Protein AF-A0A7V9BRU7-F1 (afdb_monomer_lite)

Structure (mmCIF, N/CA/C/O backbone):
data_AF-A0A7V9BRU7-F1
#
_entry.id   AF-A0A7V9BRU7-F1
#
loop_
_atom_site.group_PDB
_atom_site.id
_atom_site.type_symbol
_atom_site.label_atom_id
_atom_site.label_alt_id
_atom_site.label_comp_id
_atom_site.label_asym_id
_atom_site.label_entity_id
_atom_site.label_seq_id
_atom_site.pdbx_PDB_ins_code
_atom_site.Cartn_x
_atom_site.Cartn_y
_atom_site.Cartn_z
_atom_site.occupancy
_atom_site.B_iso_or_equiv
_atom_site.auth_seq_id
_atom_site.auth_comp_id
_atom_site.auth_asym_id
_atom_site.auth_atom_id
_atom_site.pdbx_PDB_model_num
ATOM 1 N N . MET A 1 1 ? -11.437 -1.137 21.704 1.00 73.25 1 MET A N 1
ATOM 2 C CA . MET A 1 1 ? -12.192 0.029 21.200 1.00 73.25 1 MET A CA 1
ATOM 3 C C . MET A 1 1 ? -11.299 1.253 21.342 1.00 73.25 1 MET A C 1
ATOM 5 O O . MET A 1 1 ? -10.707 1.417 22.404 1.00 73.25 1 MET A O 1
ATOM 9 N N . LEU A 1 2 ? -11.128 2.030 20.272 1.00 82.44 2 LEU A N 1
ATOM 10 C CA . LEU A 1 2 ? -10.298 3.233 20.218 1.00 82.44 2 LEU A CA 1
ATOM 11 C C . LEU A 1 2 ? -11.196 4.479 20.225 1.00 82.44 2 LEU A C 1
ATOM 13 O O . LEU A 1 2 ? -12.104 4.591 19.403 1.00 82.44 2 LEU A O 1
ATOM 17 N N . TYR A 1 3 ? -10.906 5.420 21.128 1.00 81.69 3 TYR A N 1
ATOM 18 C CA . TYR A 1 3 ? -11.609 6.700 21.249 1.00 81.69 3 TYR A CA 1
ATOM 19 C C . TYR A 1 3 ? -10.622 7.860 21.059 1.00 81.69 3 TYR A C 1
ATOM 21 O O . TYR A 1 3 ? -9.856 8.193 21.971 1.00 81.69 3 TYR A O 1
ATOM 29 N N . THR A 1 4 ? -10.595 8.456 19.862 1.00 78.38 4 THR A N 1
ATOM 30 C CA . THR A 1 4 ? -9.554 9.420 19.448 1.00 78.38 4 THR A CA 1
ATOM 31 C C . THR A 1 4 ? -10.127 10.771 19.019 1.00 78.38 4 THR A C 1
ATOM 33 O O . THR A 1 4 ? -11.238 10.862 18.510 1.00 78.38 4 THR A O 1
ATOM 36 N N . GLY A 1 5 ? -9.379 11.849 19.273 1.00 73.69 5 GLY A N 1
ATOM 37 C CA . GLY A 1 5 ? -9.754 13.217 18.885 1.00 73.69 5 GLY A CA 1
ATOM 38 C C . GLY A 1 5 ? -9.246 13.640 17.509 1.00 73.69 5 GLY A C 1
ATOM 39 O O . GLY A 1 5 ? -9.642 14.693 17.021 1.00 73.69 5 GLY A O 1
ATOM 40 N N . ALA A 1 6 ? -8.390 12.830 16.889 1.00 62.38 6 ALA A N 1
ATOM 41 C CA . ALA A 1 6 ? -7.894 13.055 15.543 1.00 62.38 6 ALA A CA 1
ATOM 42 C C . ALA A 1 6 ? -8.317 11.877 14.665 1.00 62.38 6 ALA A C 1
ATOM 44 O O . ALA A 1 6 ? -8.050 10.723 14.998 1.00 62.38 6 ALA A O 1
ATOM 45 N N . ALA A 1 7 ? -8.975 12.178 13.547 1.00 63.44 7 ALA A N 1
ATOM 46 C CA . ALA A 1 7 ? -9.204 11.217 12.478 1.00 63.44 7 ALA A CA 1
ATOM 47 C C . ALA A 1 7 ? -7.899 11.068 11.683 1.00 63.44 7 ALA A C 1
ATOM 49 O O . ALA A 1 7 ? -7.750 11.634 10.602 1.00 63.44 7 ALA A O 1
ATOM 50 N N . ASP A 1 8 ? -6.924 10.386 12.279 1.00 68.81 8 ASP A N 1
ATOM 51 C CA . ASP A 1 8 ? -5.679 10.034 11.609 1.00 68.81 8 ASP A CA 1
ATOM 52 C C . ASP A 1 8 ? -5.820 8.659 10.950 1.00 68.81 8 ASP A C 1
ATOM 54 O O . ASP A 1 8 ? -6.205 7.675 11.586 1.00 68.81 8 ASP A O 1
ATOM 58 N N . GLU A 1 9 ? -5.536 8.609 9.650 1.00 65.38 9 GLU A N 1
ATOM 59 C CA . GLU A 1 9 ? -5.657 7.397 8.838 1.00 65.38 9 GLU A CA 1
ATOM 60 C C . GLU A 1 9 ? -4.713 6.289 9.331 1.00 65.38 9 GLU A C 1
ATOM 62 O O . GLU A 1 9 ? -5.123 5.132 9.402 1.00 65.38 9 GLU A O 1
ATOM 67 N N . GLY A 1 10 ? -3.491 6.643 9.749 1.00 65.19 10 GLY A N 1
ATOM 68 C CA . GLY A 1 10 ? -2.515 5.693 10.285 1.00 65.19 10 GLY A CA 1
ATOM 69 C C . GLY A 1 10 ? -2.970 5.079 11.609 1.00 65.19 10 GLY A C 1
ATOM 70 O O . GLY A 1 10 ? -2.948 3.862 11.763 1.00 65.19 10 GLY A O 1
ATOM 71 N N . GLN A 1 11 ? -3.485 5.897 12.530 1.00 71.31 11 GLN A N 1
ATOM 72 C CA . GLN A 1 11 ? -4.012 5.410 13.813 1.00 71.31 11 GLN A CA 1
ATOM 73 C C . GLN A 1 11 ? -5.213 4.470 13.660 1.00 71.31 11 GLN A C 1
ATOM 75 O O . GLN A 1 11 ? -5.358 3.527 14.440 1.00 71.31 11 GLN A O 1
ATOM 80 N N . LEU A 1 12 ? -6.085 4.730 12.680 1.00 72.12 12 LEU A N 1
ATOM 81 C CA . LEU A 1 12 ? -7.227 3.866 12.378 1.00 72.12 12 LEU A CA 1
ATOM 82 C C . LEU A 1 12 ? -6.758 2.486 11.897 1.00 72.12 12 LEU A C 1
ATOM 84 O O . LEU A 1 12 ? -7.262 1.468 12.365 1.00 72.12 12 LEU A O 1
ATOM 88 N N . ILE A 1 13 ? -5.769 2.464 11.003 1.00 68.69 13 ILE A N 1
ATOM 89 C CA . ILE A 1 13 ? -5.176 1.241 10.456 1.00 68.69 13 ILE A CA 1
ATOM 90 C C . ILE A 1 13 ? -4.469 0.433 11.547 1.00 68.69 13 ILE A C 1
ATOM 92 O O . ILE A 1 13 ? -4.782 -0.742 11.720 1.00 68.69 13 ILE A O 1
ATOM 96 N N . ASP A 1 14 ? -3.569 1.053 12.314 1.00 72.81 14 ASP A N 1
ATOM 97 C CA . ASP A 1 14 ? -2.787 0.358 13.346 1.00 72.81 14 ASP A CA 1
ATOM 98 C C . ASP A 1 14 ? -3.696 -0.313 14.381 1.00 72.81 14 ASP A C 1
ATOM 100 O O . ASP A 1 14 ? -3.441 -1.419 14.859 1.00 72.81 14 ASP A O 1
ATOM 104 N N . ALA A 1 15 ? -4.798 0.348 14.721 1.00 72.75 15 ALA A N 1
ATOM 105 C CA . ALA A 1 15 ? -5.776 -0.198 15.639 1.00 72.75 15 ALA A CA 1
ATOM 106 C C . ALA A 1 15 ? -6.625 -1.316 15.008 1.00 72.75 15 ALA A C 1
ATOM 108 O O . ALA A 1 15 ? -6.981 -2.251 15.724 1.00 72.75 15 ALA A O 1
ATOM 109 N N . LEU A 1 16 ? -6.931 -1.265 13.704 1.00 70.44 16 LEU A N 1
ATOM 110 C CA . LEU A 1 16 ? -7.610 -2.365 13.004 1.00 70.44 16 LEU A CA 1
ATOM 111 C C . LEU A 1 16 ? -6.714 -3.607 12.980 1.00 70.44 16 LEU A C 1
ATOM 113 O O . LEU A 1 16 ? -7.167 -4.692 13.341 1.00 70.44 16 LEU A O 1
ATOM 117 N N . ASP A 1 17 ? -5.433 -3.435 12.652 1.00 66.69 17 ASP A N 1
ATOM 118 C CA . ASP A 1 17 ? -4.439 -4.514 12.658 1.00 66.69 17 ASP A CA 1
ATOM 119 C C . ASP A 1 17 ? -4.211 -5.085 14.067 1.00 66.69 17 ASP A C 1
ATOM 121 O O . ASP A 1 17 ? -3.993 -6.287 14.231 1.00 66.69 17 ASP A O 1
ATOM 125 N N . ALA A 1 18 ? -4.336 -4.254 15.105 1.00 73.38 18 ALA A N 1
ATOM 126 C CA . ALA A 1 18 ? -4.312 -4.688 16.501 1.00 73.38 18 ALA A CA 1
ATOM 127 C C . ALA A 1 18 ? -5.604 -5.404 16.958 1.00 73.38 18 ALA A C 1
ATOM 129 O O . ALA A 1 18 ? -5.700 -5.808 18.120 1.00 73.38 18 ALA A O 1
ATOM 130 N N . GLY A 1 19 ? -6.600 -5.565 16.078 1.00 71.62 19 GLY A N 1
ATOM 131 C CA . GLY A 1 19 ? -7.859 -6.250 16.373 1.00 71.62 19 GLY A CA 1
ATOM 132 C C . GLY A 1 19 ? -8.869 -5.391 17.134 1.00 71.62 19 GLY A C 1
ATOM 133 O O . GLY A 1 19 ? -9.703 -5.915 17.878 1.00 71.62 19 GLY A O 1
ATOM 134 N N . ALA A 1 20 ? -8.807 -4.064 17.004 1.00 82.31 20 ALA A N 1
ATOM 135 C CA . ALA A 1 20 ? -9.807 -3.199 17.609 1.00 82.31 20 ALA A CA 1
ATOM 136 C C . ALA A 1 20 ? -11.171 -3.406 16.934 1.00 82.31 20 ALA A C 1
ATOM 138 O O . ALA A 1 20 ? -11.398 -2.984 15.809 1.00 82.31 20 ALA A O 1
ATOM 139 N N . ALA A 1 21 ? -12.122 -3.963 17.680 1.00 78.06 21 ALA A N 1
ATOM 140 C CA . ALA A 1 21 ? -13.504 -4.131 17.228 1.00 78.06 21 ALA A CA 1
ATOM 141 C C . ALA A 1 21 ? -14.330 -2.822 17.224 1.00 78.06 21 ALA A C 1
ATOM 143 O O . ALA A 1 21 ? -15.526 -2.847 16.972 1.00 78.06 21 ALA A O 1
ATOM 144 N N . GLY A 1 22 ? -13.753 -1.661 17.555 1.00 82.81 22 GLY A N 1
ATOM 145 C CA . GLY A 1 22 ? -14.540 -0.437 17.728 1.00 82.81 22 GLY A CA 1
ATOM 146 C C . GLY A 1 22 ? -13.747 0.852 17.585 1.00 82.81 22 GLY A C 1
ATOM 147 O O . GLY A 1 22 ? -12.689 0.971 18.206 1.00 82.81 22 GLY A O 1
ATOM 148 N N . PHE A 1 23 ? -14.303 1.816 16.853 1.00 85.81 23 PHE A N 1
ATOM 149 C CA . PHE A 1 23 ? -13.712 3.119 16.550 1.00 85.81 23 PHE A CA 1
ATOM 150 C C . PHE A 1 23 ? -14.727 4.246 16.696 1.00 85.81 23 PHE A C 1
ATOM 152 O O . PHE A 1 23 ? -15.690 4.310 15.935 1.00 85.81 23 PHE A O 1
ATOM 159 N N . ALA A 1 24 ? -14.478 5.152 17.639 1.00 86.19 24 ALA A N 1
ATOM 160 C CA . ALA A 1 24 ? -15.314 6.321 17.887 1.00 86.19 24 ALA A CA 1
ATOM 161 C C . ALA A 1 24 ? -14.462 7.599 17.928 1.00 86.19 24 ALA A C 1
ATOM 163 O O . ALA A 1 24 ? -13.351 7.603 18.475 1.00 86.19 24 ALA A O 1
ATOM 164 N N . LEU A 1 25 ? -14.973 8.696 17.364 1.00 85.00 25 LEU A N 1
ATOM 165 C CA . LEU A 1 25 ? -14.319 9.999 17.449 1.00 85.00 25 LEU A CA 1
ATOM 166 C C . LEU A 1 25 ? -14.772 10.767 18.694 1.00 85.00 25 LEU A C 1
ATOM 168 O O . LEU A 1 25 ? -15.947 10.775 19.043 1.00 85.00 25 LEU A O 1
ATOM 172 N N . LYS A 1 26 ? -13.849 11.499 19.331 1.00 83.88 26 LYS A N 1
ATOM 173 C CA . LYS A 1 26 ? -14.157 12.416 20.449 1.00 83.88 26 LYS A CA 1
ATOM 174 C C . LYS A 1 26 ? -15.009 13.616 20.041 1.00 83.88 26 LYS A C 1
ATOM 176 O O . LYS A 1 26 ? -15.496 14.333 20.905 1.00 83.88 26 LYS A O 1
ATOM 181 N N . SER A 1 27 ? -15.134 13.859 18.740 1.00 78.69 27 SER A N 1
ATOM 182 C CA . SER A 1 27 ? -16.065 14.830 18.169 1.00 78.69 27 SER A CA 1
ATOM 183 C C . SER A 1 27 ? -17.480 14.268 17.997 1.00 78.69 27 SER A C 1
ATOM 185 O O . SER A 1 27 ? -18.349 14.981 17.503 1.00 78.69 27 SER A O 1
ATOM 187 N N . GLY A 1 28 ? -17.701 12.991 18.320 1.00 75.31 28 GLY A N 1
ATOM 188 C CA . GLY A 1 28 ? -19.014 12.358 18.343 1.00 75.31 28 GLY A CA 1
ATOM 189 C C . GLY A 1 28 ? -19.882 12.832 19.499 1.00 75.31 28 GLY A C 1
ATOM 190 O O . GLY A 1 28 ? -19.374 13.301 20.522 1.00 75.31 28 GLY A O 1
ATOM 191 N N . ASP A 1 29 ? -21.191 12.692 19.329 1.00 83.69 29 ASP A N 1
ATOM 192 C CA . ASP A 1 29 ? -22.138 12.936 20.410 1.00 83.69 29 ASP A CA 1
ATOM 193 C C . ASP A 1 29 ? -21.999 11.834 21.482 1.00 83.69 29 ASP A C 1
ATOM 195 O O . ASP A 1 29 ? -21.648 10.693 21.163 1.00 83.69 29 ASP A O 1
ATOM 199 N N . PRO A 1 30 ? -22.270 12.119 22.771 1.00 83.56 30 PRO A N 1
ATOM 200 C CA . PRO A 1 30 ? -22.139 11.127 23.846 1.00 83.56 30 PRO A CA 1
ATOM 201 C C . PRO A 1 30 ? -22.951 9.844 23.609 1.00 83.56 30 PRO A C 1
ATOM 203 O O . PRO A 1 30 ? -22.539 8.762 24.027 1.00 83.56 30 PRO A O 1
ATOM 206 N N . GLU A 1 31 ? -24.079 9.968 22.910 1.00 85.38 31 GLU A N 1
ATOM 207 C CA . GLU A 1 31 ? -24.965 8.866 22.524 1.00 85.38 31 GLU A CA 1
ATOM 208 C C . GLU A 1 31 ? -24.290 7.916 21.517 1.00 85.38 31 GLU A C 1
ATOM 210 O O . GLU A 1 31 ? -24.389 6.697 21.662 1.00 85.38 31 GLU A O 1
ATOM 215 N N . GLU A 1 32 ? -23.510 8.452 20.568 1.00 83.50 32 GLU A N 1
ATOM 216 C CA . GLU A 1 32 ? -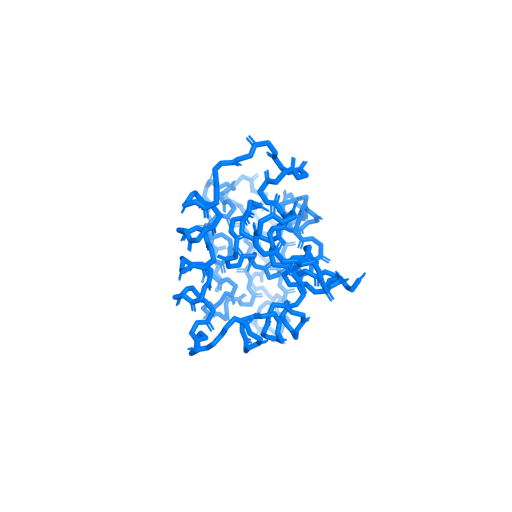22.739 7.663 19.592 1.00 83.50 32 GLU A CA 1
ATOM 217 C C . GLU A 1 32 ? -21.651 6.829 20.296 1.00 83.50 32 GLU A C 1
ATOM 219 O O . GLU A 1 32 ? -21.368 5.691 19.916 1.00 83.50 32 GLU A O 1
ATOM 224 N N . LEU A 1 33 ? -21.047 7.366 21.364 1.00 84.50 33 LEU A N 1
ATOM 225 C CA . LEU A 1 33 ? -20.069 6.631 22.169 1.00 84.50 33 LEU A CA 1
ATOM 226 C C . LEU A 1 33 ? -20.725 5.505 22.980 1.00 84.50 33 LEU A C 1
ATOM 228 O O . LEU A 1 33 ? -20.151 4.418 23.095 1.00 84.50 33 LEU A O 1
ATOM 232 N N . GLU A 1 34 ? -21.910 5.741 23.545 1.00 89.62 34 GLU A N 1
ATOM 233 C CA . GLU A 1 34 ? -22.643 4.706 24.278 1.00 89.62 34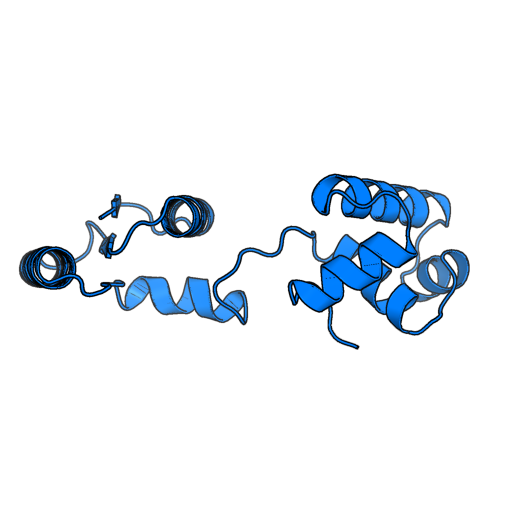 GLU A CA 1
ATOM 234 C C . GLU A 1 34 ? -23.037 3.546 23.351 1.00 89.62 34 GLU A C 1
ATOM 236 O O . GLU A 1 34 ? -22.838 2.374 23.696 1.00 89.62 34 GLU A O 1
ATOM 241 N N . GLU A 1 35 ? -23.524 3.860 22.148 1.00 87.19 35 GLU A N 1
ATOM 242 C CA . GLU A 1 35 ? -23.834 2.872 21.113 1.00 87.19 35 GLU A CA 1
ATOM 243 C C . GLU A 1 35 ? -22.590 2.069 20.707 1.00 87.19 35 GLU A C 1
ATOM 245 O O . GLU A 1 35 ? -22.639 0.834 20.636 1.00 87.19 35 GLU A O 1
ATOM 250 N N . ALA A 1 36 ? -21.452 2.745 20.525 1.00 86.12 36 ALA A N 1
ATOM 251 C CA . ALA A 1 36 ? -20.179 2.106 20.211 1.00 86.12 36 ALA A CA 1
ATOM 252 C C . ALA A 1 36 ? -19.756 1.096 21.284 1.00 86.12 36 ALA A C 1
ATOM 254 O O . ALA A 1 36 ? -19.403 -0.045 20.973 1.00 86.12 36 ALA A O 1
ATOM 255 N N . ILE A 1 37 ? -19.818 1.493 22.559 1.00 88.81 37 ILE A N 1
ATOM 256 C CA . ILE A 1 37 ? -19.462 0.628 23.690 1.00 88.81 37 ILE A CA 1
ATOM 257 C C . ILE A 1 37 ? -20.382 -0.592 23.732 1.00 88.81 37 ILE A C 1
ATOM 259 O O . ILE A 1 37 ? -19.899 -1.719 23.856 1.00 88.81 37 ILE A O 1
ATOM 263 N N . ARG A 1 38 ? -21.696 -0.384 23.605 1.00 91.94 38 ARG A N 1
ATOM 264 C CA . ARG A 1 38 ? -22.692 -1.460 23.673 1.00 91.94 38 ARG A CA 1
ATOM 265 C C . ARG A 1 38 ? -22.534 -2.458 22.526 1.00 91.94 38 ARG A C 1
ATOM 267 O O . ARG A 1 38 ? -22.617 -3.662 22.751 1.00 91.94 38 ARG A O 1
ATOM 274 N N . THR A 1 39 ? -22.267 -1.968 21.318 1.00 88.56 39 THR A N 1
ATOM 275 C CA . THR A 1 39 ? -22.041 -2.799 20.127 1.00 88.56 39 THR A CA 1
ATOM 276 C C . THR A 1 39 ? -20.827 -3.703 20.315 1.00 88.56 39 THR A C 1
ATOM 278 O O . THR A 1 39 ? -20.939 -4.919 20.168 1.00 88.56 39 THR A O 1
ATOM 281 N N . VAL A 1 40 ? -19.697 -3.129 20.737 1.00 89.12 40 VAL A N 1
ATOM 282 C CA . VAL A 1 40 ? -18.457 -3.882 20.975 1.00 89.12 40 VAL A CA 1
ATOM 283 C C . VAL A 1 40 ? -18.602 -4.867 22.133 1.00 89.12 40 VAL A C 1
ATOM 285 O O . VAL A 1 40 ? -18.132 -5.998 22.042 1.00 89.12 40 VAL A O 1
ATOM 288 N N . ALA A 1 41 ? -19.283 -4.476 23.213 1.00 86.56 41 ALA A N 1
ATOM 289 C CA . ALA A 1 41 ? -19.533 -5.354 24.356 1.00 86.56 41 ALA A CA 1
ATOM 290 C C . ALA A 1 41 ? -20.382 -6.585 23.989 1.00 86.56 41 ALA A C 1
ATOM 292 O O . ALA A 1 41 ? -20.199 -7.650 24.574 1.00 86.56 41 ALA A O 1
ATOM 293 N N . ASN A 1 42 ? -21.263 -6.459 22.993 1.00 89.25 42 ASN A N 1
ATOM 294 C CA . ASN A 1 42 ? -22.057 -7.563 22.450 1.00 89.25 42 ASN A CA 1
ATOM 295 C C . ASN A 1 42 ? -21.314 -8.384 21.376 1.00 89.25 42 ASN A C 1
ATOM 297 O O . ASN A 1 42 ? -21.918 -9.245 20.739 1.00 89.25 42 ASN A O 1
ATOM 301 N N . GLY A 1 43 ? -20.018 -8.127 21.164 1.00 82.25 43 GLY A N 1
ATOM 302 C CA . GLY A 1 43 ? -19.192 -8.811 20.165 1.00 82.25 43 GLY A CA 1
ATOM 303 C C . GLY A 1 43 ? -19.367 -8.295 18.735 1.00 82.25 43 GLY A C 1
ATOM 304 O O . GLY A 1 43 ? -18.876 -8.926 17.804 1.00 82.25 43 GLY A O 1
ATOM 305 N N . GLY A 1 44 ? -20.074 -7.178 18.551 1.00 82.00 44 GLY A N 1
ATOM 306 C CA . GLY A 1 44 ? -20.194 -6.500 17.265 1.00 82.00 44 GLY A CA 1
ATOM 307 C C . GLY A 1 44 ? -19.009 -5.580 16.978 1.00 82.00 44 GLY A C 1
ATOM 308 O O . GLY A 1 44 ? -18.229 -5.238 17.867 1.00 82.00 44 GLY A O 1
ATOM 309 N N . GLU A 1 45 ? -18.912 -5.136 15.729 1.00 83.31 45 GLU A N 1
ATOM 310 C CA . GLU A 1 45 ? -17.944 -4.123 15.319 1.00 83.31 45 GLU A CA 1
ATOM 311 C C . GLU A 1 45 ? -18.613 -2.753 15.203 1.00 83.31 45 GLU A C 1
ATOM 313 O O . GLU A 1 45 ? -19.728 -2.640 14.690 1.00 83.31 45 GLU A O 1
ATOM 318 N N . TYR A 1 46 ? -17.932 -1.701 15.658 1.00 85.81 46 TYR A N 1
ATOM 319 C CA . TYR A 1 46 ? -18.413 -0.326 15.530 1.00 85.81 46 TYR A CA 1
ATOM 320 C C . TYR A 1 46 ? -17.393 0.555 14.812 1.00 85.81 46 TYR A C 1
ATOM 322 O O . TYR A 1 46 ? -16.223 0.608 15.187 1.00 85.81 46 TYR A O 1
ATOM 330 N N . LEU A 1 47 ? -17.846 1.305 13.812 1.00 83.75 47 LEU A N 1
ATOM 331 C CA . LEU A 1 47 ? -17.035 2.293 13.114 1.00 83.75 47 LEU A CA 1
ATOM 332 C C . LEU A 1 47 ? -17.833 3.580 12.957 1.00 83.75 47 LEU A C 1
ATOM 334 O O . LEU A 1 47 ? -18.859 3.593 12.271 1.00 83.75 47 LEU A O 1
ATOM 338 N N . ASP A 1 48 ? -17.299 4.658 13.524 1.00 85.31 48 ASP A N 1
ATOM 339 C CA . ASP A 1 48 ? -17.818 6.005 13.334 1.00 85.31 48 ASP A CA 1
ATOM 340 C C . ASP A 1 48 ? -18.016 6.302 11.831 1.00 85.31 48 ASP A C 1
ATOM 342 O O . ASP A 1 48 ? -17.069 6.174 11.038 1.00 85.31 48 ASP A O 1
ATOM 346 N N . PRO A 1 49 ? -19.226 6.703 11.396 1.00 81.12 49 PRO A N 1
ATOM 347 C CA . PRO A 1 49 ? -19.515 6.999 9.995 1.00 81.12 49 PRO A CA 1
ATOM 348 C C . PRO A 1 49 ? -18.546 8.002 9.358 1.00 81.12 49 PRO A C 1
ATOM 350 O O . PRO A 1 49 ? -18.271 7.914 8.160 1.00 81.12 49 PRO A O 1
ATOM 353 N N . ARG A 1 50 ? -17.990 8.925 10.150 1.00 81.81 50 ARG A N 1
ATOM 354 C CA . ARG A 1 50 ? -17.062 9.976 9.705 1.00 81.81 50 ARG A CA 1
ATOM 355 C C . ARG A 1 50 ? -15.681 9.418 9.351 1.00 81.81 50 ARG A C 1
ATOM 357 O O . ARG A 1 50 ? -14.934 10.070 8.628 1.00 81.81 50 ARG A O 1
ATOM 364 N N . LEU A 1 51 ? -15.359 8.202 9.797 1.00 77.50 51 LEU A N 1
ATOM 365 C CA . LEU A 1 51 ? -14.135 7.478 9.439 1.00 77.50 51 LEU A CA 1
ATOM 366 C C . LEU A 1 51 ? -14.285 6.655 8.148 1.00 77.50 51 LEU A C 1
ATOM 368 O O . LEU A 1 51 ? -1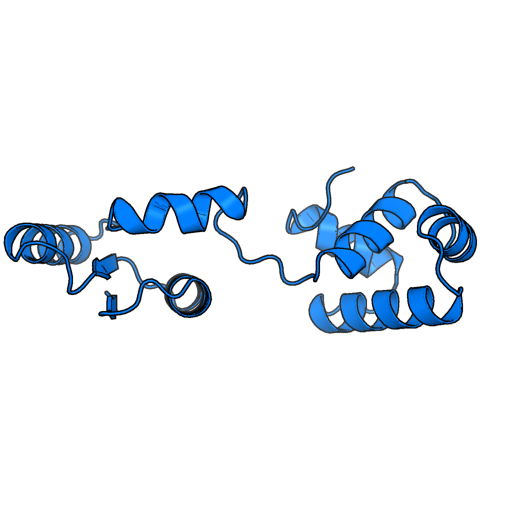3.284 6.304 7.524 1.00 77.50 51 LEU A O 1
ATOM 372 N N . ARG A 1 52 ? -15.516 6.382 7.686 1.00 74.44 52 ARG A N 1
ATOM 373 C CA . ARG A 1 52 ? -15.769 5.587 6.464 1.00 74.44 52 ARG A CA 1
ATOM 374 C C . ARG A 1 52 ? -15.085 6.131 5.200 1.00 74.44 52 ARG A C 1
ATOM 376 O O . ARG A 1 52 ? -14.562 5.314 4.440 1.00 74.44 52 ARG A O 1
ATOM 383 N N . PRO A 1 53 ? -15.030 7.456 4.945 1.00 70.38 53 PRO A N 1
ATOM 384 C CA . PRO A 1 53 ? -14.324 7.990 3.781 1.00 70.38 53 PRO A CA 1
ATOM 385 C C . PRO A 1 53 ? -12.827 7.663 3.779 1.00 70.38 53 PRO A C 1
ATOM 387 O O . PRO A 1 53 ? -12.254 7.486 2.707 1.00 70.38 53 PRO A O 1
ATOM 390 N N . LEU A 1 54 ? -12.197 7.541 4.954 1.00 66.50 54 LEU A N 1
ATOM 391 C CA . LEU A 1 54 ? -10.783 7.169 5.067 1.00 66.50 54 LEU A CA 1
ATOM 392 C C . LEU A 1 54 ? -10.555 5.713 4.640 1.00 66.50 54 LEU A C 1
ATOM 394 O O . LEU A 1 54 ? -9.577 5.416 3.964 1.00 66.50 54 LEU A O 1
ATOM 398 N N . LEU A 1 55 ? -11.503 4.818 4.931 1.00 63.81 55 LEU A N 1
ATOM 399 C CA . LEU A 1 55 ? -11.432 3.421 4.489 1.00 63.81 55 LEU A CA 1
ATOM 400 C C . LEU A 1 55 ? -11.705 3.259 2.987 1.00 63.81 55 LEU A C 1
ATOM 402 O O . LEU A 1 55 ? -11.063 2.444 2.323 1.00 63.81 55 LEU A O 1
ATOM 406 N N . ALA A 1 56 ? -12.634 4.047 2.437 1.00 55.94 56 ALA A N 1
ATOM 407 C CA . ALA A 1 56 ? -13.025 3.971 1.028 1.00 55.94 56 ALA A CA 1
ATOM 408 C C . ALA A 1 56 ? -11.881 4.331 0.064 1.00 55.94 56 ALA A C 1
ATOM 410 O O . ALA A 1 56 ? -11.788 3.765 -1.025 1.00 55.94 56 ALA A O 1
ATOM 411 N N . ARG A 1 57 ? -10.968 5.222 0.475 1.00 54.25 57 ARG A N 1
ATOM 412 C CA . ARG A 1 57 ? -9.778 5.592 -0.314 1.00 54.25 57 ARG A CA 1
ATOM 413 C C . ARG A 1 57 ? -8.780 4.441 -0.487 1.00 54.25 57 ARG A C 1
ATOM 415 O O . ARG A 1 57 ? -7.956 4.507 -1.394 1.00 54.25 57 ARG A O 1
ATOM 422 N N . ASN A 1 58 ? -8.897 3.383 0.317 1.00 52.03 58 ASN A N 1
ATOM 423 C CA . ASN A 1 58 ? -7.999 2.227 0.312 1.00 52.03 58 ASN A CA 1
ATOM 424 C C . ASN A 1 58 ? -8.608 0.956 -0.296 1.00 52.03 58 ASN A C 1
ATOM 426 O O . ASN A 1 58 ? -7.964 -0.089 -0.269 1.00 52.03 58 ASN A O 1
ATOM 430 N N . GLY A 1 59 ? -9.819 1.013 -0.863 1.00 46.75 59 GLY A N 1
ATOM 431 C CA . GLY A 1 59 ? -10.390 -0.032 -1.724 1.00 46.75 59 GLY A CA 1
ATOM 432 C C . GLY A 1 59 ? -10.627 -1.425 -1.119 1.00 46.75 59 GLY A C 1
ATOM 433 O O . GLY A 1 59 ? -11.344 -2.190 -1.742 1.00 46.75 59 GLY A O 1
ATOM 434 N N . ASN A 1 60 ? -10.080 -1.770 0.053 1.00 44.09 60 ASN A N 1
ATOM 435 C CA . ASN A 1 60 ? -10.226 -3.086 0.694 1.00 44.09 60 ASN A CA 1
ATOM 436 C C . ASN A 1 60 ? -10.000 -3.073 2.224 1.00 44.09 60 ASN A C 1
ATOM 438 O O . ASN A 1 60 ? -9.796 -4.129 2.817 1.00 44.09 60 ASN A O 1
ATOM 442 N N . GLY A 1 61 ? -9.992 -1.908 2.888 1.00 45.56 61 GLY A N 1
ATOM 443 C CA . GLY A 1 61 ? -9.839 -1.825 4.355 1.00 45.56 61 GLY A CA 1
ATOM 444 C C . GLY A 1 61 ? -8.495 -2.327 4.912 1.00 45.56 61 GLY A C 1
ATOM 445 O O . GLY A 1 61 ? -8.300 -2.321 6.121 1.00 45.56 61 GLY A O 1
ATOM 446 N N . ARG A 1 62 ? -7.560 -2.729 4.043 1.00 49.78 62 ARG A N 1
ATOM 447 C CA . ARG A 1 62 ? -6.170 -3.056 4.364 1.00 49.78 62 ARG A CA 1
ATOM 448 C C . ARG A 1 62 ? -5.280 -1.924 3.885 1.00 49.78 62 ARG A C 1
ATOM 450 O O . ARG A 1 62 ? -5.404 -1.491 2.739 1.00 49.78 62 ARG A O 1
ATOM 457 N N . ALA A 1 63 ? -4.384 -1.460 4.745 1.00 54.88 63 ALA A N 1
ATOM 458 C CA . ALA A 1 63 ? -3.352 -0.526 4.333 1.00 54.88 63 ALA A CA 1
ATOM 459 C C . ALA A 1 63 ? -2.469 -1.179 3.272 1.00 54.88 63 ALA A C 1
ATOM 461 O O . ALA A 1 63 ? -1.976 -2.292 3.471 1.00 54.88 63 ALA A O 1
ATOM 462 N N . LYS A 1 64 ? -2.271 -0.487 2.147 1.00 64.00 64 LYS A N 1
ATOM 463 C CA . LYS A 1 64 ? -1.286 -0.920 1.161 1.00 64.00 64 LYS A CA 1
ATOM 464 C C . LYS A 1 64 ? 0.099 -0.839 1.792 1.00 64.00 64 LYS A C 1
ATOM 466 O O . LYS A 1 64 ? 0.564 0.240 2.153 1.00 64.00 64 LYS A O 1
ATOM 471 N N . LEU A 1 65 ? 0.762 -1.984 1.916 1.00 79.25 65 LEU A N 1
ATOM 472 C CA . LEU A 1 65 ? 2.154 -2.081 2.351 1.00 79.25 65 LEU A CA 1
ATOM 473 C C . LEU A 1 65 ? 3.079 -1.384 1.352 1.00 79.25 65 LEU A C 1
ATOM 475 O O . LEU A 1 65 ? 4.147 -0.886 1.718 1.00 79.25 65 LEU A O 1
ATOM 479 N N . LEU A 1 66 ? 2.691 -1.370 0.076 1.00 84.81 66 LEU A N 1
ATOM 480 C CA . LEU A 1 66 ? 3.463 -0.755 -0.988 1.00 84.81 66 LEU A CA 1
ATOM 481 C C . LEU A 1 66 ? 3.118 0.724 -1.145 1.00 84.81 66 LEU A C 1
ATOM 483 O O . LEU A 1 66 ? 1.960 1.133 -1.156 1.00 84.81 66 LEU A O 1
ATOM 487 N N . SER A 1 67 ? 4.151 1.533 -1.369 1.00 82.88 67 SER A N 1
ATOM 488 C CA . SER A 1 67 ? 3.959 2.885 -1.889 1.00 82.88 67 SER A CA 1
ATOM 489 C C . SER A 1 67 ? 3.342 2.832 -3.295 1.00 82.88 67 SER A C 1
ATOM 491 O O . SER A 1 67 ? 3.538 1.842 -4.012 1.00 82.88 67 SER A O 1
ATOM 493 N N . PRO A 1 68 ? 2.685 3.914 -3.753 1.00 82.31 68 PRO A N 1
ATOM 494 C CA . PRO A 1 68 ? 2.101 3.968 -5.093 1.00 82.31 68 PRO A CA 1
ATOM 495 C C . PRO A 1 68 ? 3.094 3.573 -6.192 1.00 82.31 68 PRO A C 1
ATOM 497 O O . PRO A 1 68 ? 2.766 2.792 -7.082 1.00 82.31 68 PRO A O 1
ATOM 500 N N . ARG A 1 69 ? 4.348 4.031 -6.078 1.00 87.62 69 ARG A N 1
ATOM 501 C CA . ARG A 1 69 ? 5.390 3.756 -7.071 1.00 87.62 69 ARG A CA 1
ATOM 502 C C . ARG A 1 69 ? 5.860 2.304 -7.074 1.00 87.62 69 ARG A C 1
ATOM 504 O O . ARG A 1 69 ? 6.147 1.752 -8.130 1.00 87.62 69 ARG A O 1
ATOM 511 N N . GLU A 1 70 ? 5.949 1.682 -5.902 1.00 92.38 70 GLU A N 1
ATOM 512 C CA . GLU A 1 70 ? 6.269 0.255 -5.790 1.00 92.38 70 GLU A CA 1
ATOM 513 C C . GLU A 1 70 ? 5.148 -0.603 -6.388 1.00 92.38 70 GLU A C 1
ATOM 515 O O . GLU A 1 70 ? 5.438 -1.544 -7.126 1.00 92.38 70 GLU A O 1
ATOM 520 N N . GLY A 1 71 ? 3.888 -0.243 -6.126 1.00 91.69 71 GLY A N 1
ATOM 521 C CA . GLY A 1 71 ? 2.717 -0.895 -6.710 1.00 91.69 71 GLY A CA 1
ATOM 522 C C . GLY A 1 71 ? 2.671 -0.774 -8.235 1.00 91.69 71 GLY A C 1
ATOM 523 O O . GLY A 1 71 ? 2.516 -1.786 -8.911 1.00 91.69 71 GLY A O 1
ATOM 524 N N . GLU A 1 72 ? 2.884 0.425 -8.789 1.00 92.38 72 GLU A N 1
ATOM 525 C CA . GLU A 1 72 ? 2.983 0.637 -10.245 1.00 92.38 72 GLU A CA 1
ATOM 526 C C . GLU A 1 72 ? 4.047 -0.263 -10.878 1.00 92.38 72 GLU A C 1
ATOM 528 O O . GLU A 1 72 ? 3.781 -0.958 -11.857 1.00 92.38 72 GLU A O 1
ATOM 533 N N . ILE A 1 73 ? 5.253 -0.280 -10.302 1.00 95.50 73 ILE A N 1
ATOM 534 C CA . ILE A 1 73 ? 6.363 -1.071 -10.834 1.00 95.50 73 ILE A CA 1
ATOM 535 C C . ILE A 1 73 ? 6.041 -2.566 -10.772 1.00 95.50 73 ILE A C 1
ATOM 537 O O . ILE A 1 73 ? 6.221 -3.257 -11.772 1.00 95.50 73 ILE A O 1
ATOM 541 N N . LEU A 1 74 ? 5.555 -3.082 -9.636 1.00 96.06 74 LEU A N 1
ATOM 542 C CA . LEU A 1 74 ? 5.178 -4.495 -9.540 1.00 96.06 74 LEU A CA 1
ATOM 543 C C . LEU A 1 74 ? 3.999 -4.849 -10.459 1.00 96.06 74 LEU A C 1
ATOM 545 O O . LEU A 1 74 ? 3.967 -5.965 -10.970 1.00 96.06 74 LEU A O 1
ATOM 549 N N . GLY A 1 75 ? 3.082 -3.912 -10.718 1.00 95.75 75 GLY A N 1
ATOM 550 C CA . GLY A 1 75 ? 2.007 -4.069 -11.699 1.00 95.75 75 GLY A CA 1
ATOM 551 C C . GLY A 1 75 ? 2.537 -4.238 -13.124 1.00 95.75 75 GLY A C 1
ATOM 552 O O . GLY A 1 75 ? 2.143 -5.168 -13.821 1.00 95.75 75 GLY A O 1
ATOM 553 N N . LEU A 1 76 ? 3.510 -3.425 -13.541 1.00 95.50 76 LEU A N 1
ATOM 554 C CA . LEU A 1 76 ? 4.155 -3.586 -14.852 1.00 95.50 76 LEU A CA 1
ATOM 555 C C . LEU A 1 76 ? 4.905 -4.923 -14.955 1.00 95.50 76 LEU A C 1
ATOM 557 O O . LEU A 1 76 ? 4.812 -5.613 -15.968 1.00 95.50 76 LEU A O 1
ATOM 561 N N . LEU A 1 77 ? 5.598 -5.334 -13.888 1.00 95.31 77 LEU A N 1
ATOM 562 C CA . LEU A 1 77 ? 6.246 -6.650 -13.845 1.00 95.31 77 LEU A CA 1
ATOM 563 C C . LEU A 1 77 ? 5.226 -7.800 -13.917 1.00 95.31 77 LEU A C 1
ATOM 565 O O . LEU A 1 77 ? 5.511 -8.825 -14.534 1.00 95.31 77 LEU A O 1
ATOM 569 N N . CYS A 1 78 ? 4.042 -7.635 -13.320 1.00 96.00 78 CYS A N 1
ATOM 570 C CA . CYS A 1 78 ? 2.935 -8.591 -13.412 1.00 96.00 78 CYS A CA 1
ATOM 571 C C . CYS A 1 78 ? 2.452 -8.773 -14.858 1.00 96.00 78 CYS A C 1
ATOM 573 O O . CYS A 1 78 ? 2.138 -9.888 -15.265 1.00 96.00 78 CYS A O 1
ATOM 575 N N . GLN A 1 79 ? 2.485 -7.707 -15.659 1.00 94.94 79 GLN A N 1
ATOM 576 C CA . GLN A 1 79 ? 2.152 -7.736 -17.089 1.00 94.94 79 GLN A CA 1
ATOM 577 C C . GLN A 1 79 ? 3.261 -8.355 -17.963 1.00 94.94 79 GLN A C 1
ATOM 579 O O . GLN A 1 79 ? 3.137 -8.399 -19.185 1.00 94.94 79 GLN A O 1
ATOM 584 N N . GLY A 1 80 ? 4.354 -8.837 -17.360 1.00 93.88 80 GLY A N 1
ATOM 585 C CA . GLY A 1 80 ? 5.477 -9.457 -18.065 1.00 93.88 80 GLY A CA 1
ATOM 586 C C . GLY A 1 80 ? 6.520 -8.470 -18.591 1.00 93.88 80 GLY A C 1
ATOM 587 O O . GLY A 1 80 ? 7.430 -8.879 -19.312 1.00 93.88 80 GLY A O 1
ATOM 588 N N . LEU A 1 81 ? 6.424 -7.186 -18.232 1.00 95.06 81 LEU A N 1
ATOM 589 C CA . LEU A 1 81 ? 7.408 -6.181 -18.629 1.00 95.06 81 LEU A CA 1
ATOM 590 C C . LEU A 1 81 ? 8.710 -6.353 -17.845 1.00 95.06 81 LEU A C 1
ATOM 592 O O . LEU A 1 81 ? 8.717 -6.725 -16.669 1.00 95.06 81 LEU A O 1
ATOM 596 N N . SER A 1 82 ? 9.837 -6.046 -18.488 1.00 94.75 82 SER A N 1
ATOM 597 C CA . SER A 1 82 ? 11.123 -6.024 -17.799 1.00 94.75 82 SER A CA 1
ATOM 598 C C . SER A 1 82 ? 11.256 -4.781 -16.911 1.00 94.75 82 SER A C 1
ATOM 600 O O . SER A 1 82 ? 10.544 -3.787 -17.061 1.00 94.75 82 SER A O 1
ATOM 602 N N . GLY A 1 83 ? 12.228 -4.793 -15.994 1.00 90.88 83 GLY A N 1
ATOM 603 C CA . GLY A 1 83 ? 12.548 -3.599 -15.203 1.00 90.88 83 GLY A CA 1
ATOM 604 C C . GLY A 1 83 ? 13.021 -2.415 -16.059 1.00 90.88 83 GLY A C 1
ATOM 605 O O . GLY A 1 83 ? 12.844 -1.269 -15.656 1.00 90.88 83 GLY A O 1
ATOM 606 N N . GLU A 1 84 ? 13.592 -2.676 -17.239 1.00 95.00 84 GLU A N 1
ATOM 607 C CA . GLU A 1 84 ? 13.977 -1.627 -18.188 1.00 95.00 84 GLU A CA 1
ATOM 608 C C . GLU A 1 84 ? 12.767 -1.046 -18.916 1.00 95.00 84 GLU A C 1
ATOM 610 O O . GLU A 1 84 ? 12.689 0.168 -19.098 1.00 95.00 84 GLU A O 1
ATOM 615 N N . ASP A 1 85 ? 11.800 -1.883 -19.289 1.00 96.44 85 ASP A N 1
ATOM 616 C CA . ASP A 1 85 ? 10.559 -1.418 -19.913 1.00 96.44 85 ASP A CA 1
ATOM 617 C C . ASP A 1 85 ? 9.736 -0.599 -18.920 1.00 96.44 85 ASP A C 1
ATOM 619 O O . ASP A 1 85 ? 9.278 0.494 -19.250 1.00 96.44 85 ASP A O 1
ATOM 623 N N . ALA A 1 86 ? 9.658 -1.055 -17.666 1.00 95.25 86 ALA A N 1
ATOM 624 C CA . ALA A 1 86 ? 9.052 -0.290 -16.585 1.00 95.25 86 ALA A CA 1
ATOM 625 C C . ALA A 1 86 ? 9.757 1.060 -16.372 1.00 95.25 86 ALA A C 1
ATOM 627 O O . ALA A 1 86 ? 9.094 2.079 -16.196 1.00 95.25 86 ALA A O 1
ATOM 628 N N . ALA A 1 87 ? 11.091 1.098 -16.439 1.00 94.38 87 ALA A N 1
ATOM 629 C CA . ALA A 1 87 ? 11.848 2.344 -16.338 1.00 94.38 87 ALA A CA 1
ATOM 630 C C . ALA A 1 87 ? 11.499 3.318 -17.475 1.00 94.38 87 ALA A C 1
ATOM 632 O O . ALA A 1 87 ? 11.240 4.492 -17.211 1.00 94.38 87 ALA A O 1
ATOM 633 N N . LYS A 1 88 ? 11.407 2.830 -18.719 1.00 96.31 88 LYS A N 1
ATO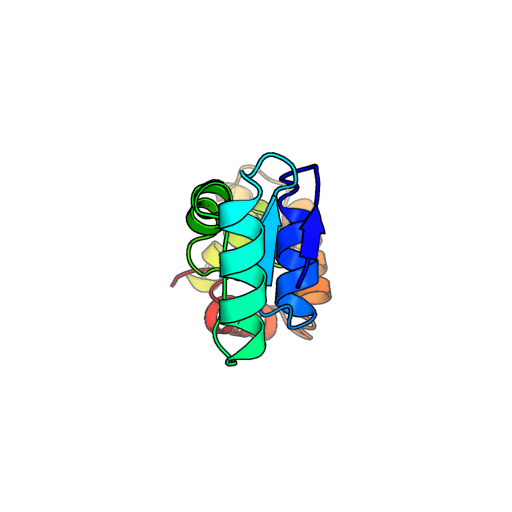M 634 C CA . LYS A 1 88 ? 11.010 3.640 -19.882 1.00 96.31 88 LYS A CA 1
ATOM 635 C C . LYS A 1 88 ? 9.584 4.171 -19.748 1.00 96.31 88 LYS A C 1
ATOM 637 O O . LYS A 1 88 ? 9.370 5.366 -19.920 1.00 96.31 88 LYS A O 1
ATOM 642 N N . MET A 1 89 ? 8.625 3.308 -19.409 1.00 94.44 89 MET A N 1
ATOM 643 C CA . MET A 1 89 ? 7.212 3.687 -19.279 1.00 94.44 89 MET A CA 1
ATOM 644 C C . MET A 1 89 ? 6.975 4.698 -18.159 1.00 94.44 89 MET A C 1
ATOM 646 O O . MET A 1 89 ? 6.127 5.577 -18.282 1.00 94.44 89 MET A O 1
ATOM 650 N N . LEU A 1 90 ? 7.731 4.577 -17.069 1.00 91.94 90 LEU A N 1
ATOM 651 C CA . LEU A 1 90 ? 7.590 5.428 -15.895 1.00 91.94 90 LEU A CA 1
ATOM 652 C C . LEU A 1 90 ? 8.531 6.642 -15.902 1.00 91.94 90 LEU A C 1
ATOM 654 O O . LEU A 1 90 ? 8.553 7.378 -14.912 1.00 91.94 90 LEU A O 1
ATOM 658 N N . PHE A 1 91 ? 9.296 6.851 -16.982 1.00 91.44 91 PHE A N 1
ATOM 659 C CA . PHE A 1 91 ? 10.302 7.911 -17.124 1.00 91.44 91 PHE A CA 1
ATOM 660 C C . PHE A 1 91 ? 11.323 7.933 -15.969 1.00 91.44 91 PHE A C 1
ATOM 662 O O . PHE A 1 91 ? 11.634 8.979 -15.400 1.00 91.44 91 PHE A O 1
ATOM 669 N N . LEU A 1 92 ? 11.836 6.757 -15.600 1.00 92.38 92 LEU A N 1
ATOM 670 C CA . LEU A 1 92 ? 12.828 6.554 -14.543 1.00 92.38 92 LEU A CA 1
ATOM 671 C C . LEU A 1 92 ? 14.134 5.967 -15.076 1.00 92.38 92 LEU A C 1
ATOM 673 O O . LEU A 1 92 ? 14.187 5.373 -16.150 1.00 92.38 92 LEU A O 1
ATOM 677 N N . SER A 1 93 ? 15.186 6.050 -14.260 1.00 93.88 93 SER A N 1
ATOM 678 C CA . SER A 1 93 ? 16.374 5.221 -14.463 1.00 93.88 93 SER A CA 1
ATOM 679 C C . SER A 1 93 ? 16.100 3.761 -14.068 1.00 93.88 93 SER A C 1
ATOM 681 O O . SER A 1 93 ? 15.328 3.479 -13.142 1.00 93.88 93 SER A O 1
ATOM 683 N N . SER A 1 94 ? 16.782 2.821 -14.725 1.00 93.62 94 SER A N 1
ATOM 684 C CA . SER A 1 94 ? 16.739 1.395 -14.367 1.00 93.62 94 SER A CA 1
ATOM 685 C C . SER A 1 94 ? 17.203 1.145 -12.926 1.00 93.62 94 SER A C 1
ATOM 687 O O . SER A 1 94 ? 16.681 0.264 -12.240 1.00 93.62 94 SER A O 1
ATOM 689 N N . GLU A 1 95 ? 18.129 1.961 -12.420 1.00 92.00 95 GLU A N 1
ATOM 690 C CA . GLU A 1 95 ? 18.595 1.896 -11.037 1.00 92.00 95 GLU A CA 1
ATOM 691 C C . GLU A 1 95 ? 17.532 2.346 -10.024 1.00 92.00 95 GLU A C 1
ATOM 693 O O . GLU A 1 95 ? 17.362 1.711 -8.976 1.00 92.00 95 GLU A O 1
ATOM 698 N N . THR A 1 96 ? 16.757 3.381 -10.354 1.00 89.38 96 THR A N 1
ATOM 699 C CA . THR A 1 96 ? 15.617 3.823 -9.539 1.00 89.38 96 THR A CA 1
ATOM 700 C C . THR A 1 96 ? 14.566 2.719 -9.452 1.00 89.38 96 THR A C 1
ATOM 702 O O . THR A 1 96 ? 14.129 2.370 -8.355 1.00 89.38 96 THR A O 1
ATOM 705 N N . VAL A 1 97 ? 14.222 2.091 -10.582 1.00 94.81 97 VAL A N 1
ATOM 706 C CA . VAL A 1 97 ? 13.296 0.946 -10.601 1.00 94.81 97 VAL A CA 1
ATOM 707 C C . VAL A 1 97 ? 13.837 -0.208 -9.760 1.00 94.81 97 VAL A C 1
ATOM 709 O O . VAL A 1 97 ? 13.117 -0.749 -8.922 1.00 94.81 97 VAL A O 1
ATOM 712 N N . ARG A 1 98 ? 15.123 -0.552 -9.904 1.00 94.25 98 ARG A N 1
ATOM 713 C CA . ARG A 1 98 ? 15.770 -1.602 -9.100 1.00 94.25 98 ARG A CA 1
ATOM 714 C C . ARG A 1 98 ? 15.661 -1.323 -7.600 1.00 94.25 98 ARG A C 1
ATOM 716 O O . ARG A 1 98 ? 15.401 -2.246 -6.828 1.00 94.25 98 ARG A O 1
ATOM 723 N N . THR A 1 99 ? 15.840 -0.067 -7.198 1.00 91.94 99 THR A N 1
ATOM 724 C CA . THR A 1 99 ? 15.720 0.367 -5.800 1.00 91.94 99 THR A CA 1
ATOM 725 C C . THR A 1 99 ? 14.294 0.186 -5.284 1.00 91.94 99 THR A C 1
ATOM 727 O O . THR A 1 99 ? 14.101 -0.427 -4.236 1.00 91.94 99 THR A O 1
ATOM 730 N N . HIS A 1 100 ? 13.285 0.622 -6.043 1.00 91.94 100 HIS A N 1
ATOM 731 C CA . HIS A 1 100 ? 11.884 0.425 -5.662 1.00 91.94 100 HIS A CA 1
ATOM 732 C C . HIS A 1 100 ? 11.498 -1.055 -5.580 1.00 91.94 100 HIS A C 1
ATOM 734 O O . HIS A 1 100 ? 10.867 -1.457 -4.608 1.00 91.94 100 HIS A O 1
ATOM 740 N N . VAL A 1 101 ? 11.929 -1.889 -6.532 1.00 96.25 101 VAL A N 1
ATOM 741 C CA . VAL A 1 101 ? 11.675 -3.340 -6.484 1.00 96.25 101 VAL A CA 1
ATOM 742 C C . VAL A 1 101 ? 12.285 -3.959 -5.228 1.00 96.25 101 VAL A C 1
ATOM 744 O O . VAL A 1 101 ? 11.636 -4.765 -4.566 1.00 96.25 101 VAL A O 1
ATOM 747 N N . ARG A 1 102 ? 13.510 -3.567 -4.859 1.00 93.69 102 ARG A N 1
ATOM 748 C CA . ARG A 1 102 ? 14.155 -4.048 -3.631 1.00 93.69 102 ARG A CA 1
ATOM 749 C C . ARG A 1 102 ? 13.371 -3.639 -2.384 1.00 93.69 102 ARG A C 1
ATOM 751 O O . ARG A 1 102 ? 13.176 -4.467 -1.502 1.00 93.69 102 ARG A O 1
ATOM 758 N N . ASN A 1 103 ? 12.910 -2.394 -2.314 1.00 86.75 103 ASN A N 1
ATOM 759 C CA . ASN A 1 103 ? 12.130 -1.912 -1.175 1.00 86.75 103 ASN A CA 1
ATOM 760 C C . ASN A 1 103 ? 10.778 -2.628 -1.075 1.00 86.75 103 ASN A C 1
ATOM 762 O O . ASN A 1 103 ? 10.411 -3.080 0.008 1.00 86.75 103 ASN A O 1
ATOM 766 N N . ALA A 1 104 ? 10.094 -2.825 -2.204 1.00 93.00 104 ALA A N 1
ATOM 767 C CA . ALA A 1 104 ? 8.861 -3.600 -2.274 1.00 93.00 104 ALA A CA 1
ATOM 768 C C . ALA A 1 104 ? 9.073 -5.046 -1.800 1.00 93.00 104 ALA A C 1
ATOM 770 O O . ALA A 1 104 ? 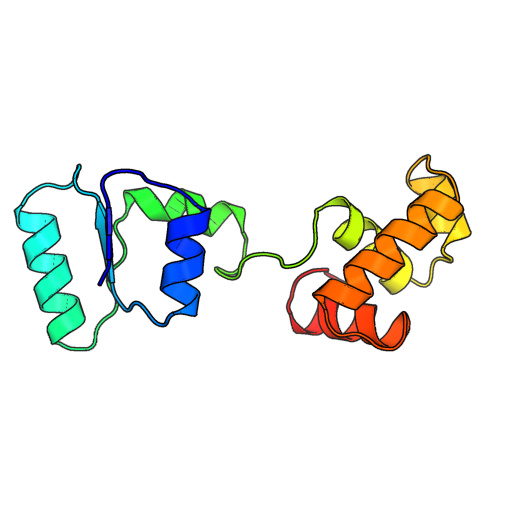8.295 -5.555 -0.999 1.00 93.00 104 ALA A O 1
ATOM 771 N N . MET A 1 105 ? 10.162 -5.693 -2.232 1.00 94.88 105 MET A N 1
ATOM 772 C CA . MET A 1 105 ? 10.525 -7.035 -1.772 1.00 94.88 105 MET A CA 1
ATOM 773 C C . MET A 1 105 ? 10.720 -7.084 -0.254 1.00 94.88 105 MET A C 1
ATOM 775 O O . MET A 1 105 ? 10.151 -7.958 0.395 1.00 94.88 105 MET A O 1
ATOM 779 N N . THR A 1 106 ? 11.459 -6.130 0.319 1.00 89.31 106 THR A N 1
ATOM 780 C CA . THR A 1 106 ? 11.654 -6.036 1.774 1.00 89.31 106 THR A CA 1
ATOM 781 C C . THR A 1 106 ? 10.324 -5.876 2.510 1.00 89.31 106 THR A C 1
ATOM 783 O O . THR A 1 106 ? 10.070 -6.603 3.464 1.00 89.31 106 THR A O 1
ATOM 786 N N . LYS A 1 107 ? 9.447 -4.977 2.043 1.00 87.38 107 LYS A N 1
ATOM 787 C CA . LYS A 1 107 ? 8.129 -4.723 2.652 1.00 87.38 107 LYS A CA 1
ATOM 788 C C . LYS A 1 107 ? 7.189 -5.926 2.568 1.00 87.38 107 LYS A C 1
ATOM 790 O O . LYS A 1 107 ? 6.418 -6.180 3.486 1.00 87.38 107 LYS A O 1
ATOM 795 N N . LEU A 1 108 ? 7.259 -6.685 1.476 1.00 89.69 108 LEU A N 1
ATOM 796 C CA . LEU A 1 108 ? 6.436 -7.879 1.279 1.00 89.69 108 LEU A CA 1
ATOM 797 C C . LEU A 1 108 ? 7.008 -9.123 1.976 1.00 89.69 108 LEU A C 1
ATOM 799 O O . LEU A 1 108 ? 6.276 -10.095 2.154 1.00 89.69 108 LEU A O 1
ATOM 803 N N . GLY A 1 109 ? 8.284 -9.106 2.376 1.00 88.62 109 GLY A N 1
ATOM 804 C CA . GLY A 1 109 ? 9.005 -10.298 2.835 1.00 88.62 109 GLY A CA 1
ATOM 805 C C . GLY A 1 109 ? 9.362 -11.253 1.688 1.00 88.62 109 GLY A C 1
ATOM 806 O O . GLY A 1 109 ? 9.494 -12.459 1.889 1.00 88.62 109 GLY A O 1
ATOM 807 N N . ALA A 1 110 ? 9.487 -10.729 0.468 1.00 95.12 110 ALA A N 1
ATOM 808 C CA . ALA A 1 110 ? 9.748 -11.516 -0.725 1.00 95.12 110 ALA A CA 1
ATOM 809 C C . ALA A 1 110 ? 11.246 -11.777 -0.930 1.00 95.12 110 ALA A C 1
ATOM 811 O O . ALA A 1 110 ? 12.085 -10.882 -0.845 1.00 95.12 110 ALA A O 1
ATOM 812 N N . THR A 1 111 ? 11.572 -13.010 -1.306 1.00 91.31 111 THR A N 1
ATOM 813 C CA . THR A 1 111 ? 12.941 -13.458 -1.612 1.00 91.31 111 THR A CA 1
ATOM 814 C C . THR A 1 111 ? 13.323 -13.275 -3.079 1.00 91.31 111 THR A C 1
ATOM 816 O O . THR A 1 111 ? 14.501 -13.142 -3.406 1.00 91.31 111 THR A O 1
ATOM 819 N N . THR A 1 112 ? 12.340 -13.235 -3.981 1.00 96.19 112 THR A N 1
ATOM 820 C CA . THR A 1 112 ? 12.539 -13.023 -5.420 1.00 96.19 112 THR A CA 1
ATOM 821 C C . THR A 1 112 ? 11.521 -12.024 -5.964 1.00 96.19 112 THR A C 1
ATOM 823 O O . THR A 1 112 ? 10.490 -11.766 -5.344 1.00 96.19 112 THR A O 1
ATOM 826 N N . ARG A 1 113 ? 11.784 -11.464 -7.151 1.00 94.00 113 ARG A N 1
ATOM 827 C CA . ARG A 1 113 ? 10.856 -10.525 -7.807 1.00 94.00 113 ARG A CA 1
ATOM 828 C C . ARG A 1 113 ? 9.518 -11.183 -8.145 1.00 94.00 113 ARG A C 1
ATOM 830 O O . ARG A 1 113 ? 8.475 -10.583 -7.930 1.00 94.00 113 ARG A O 1
ATOM 837 N N . VAL A 1 114 ? 9.553 -12.431 -8.613 1.00 95.38 114 VAL A N 1
ATOM 838 C CA . VAL A 1 114 ? 8.344 -13.219 -8.903 1.00 95.38 114 VAL A CA 1
ATOM 839 C C . VAL A 1 114 ? 7.550 -13.472 -7.622 1.00 95.38 114 VAL A C 1
ATOM 841 O O . VAL A 1 114 ? 6.338 -13.292 -7.604 1.00 95.38 114 VAL A O 1
ATOM 844 N N . HIS A 1 115 ? 8.237 -13.806 -6.525 1.00 96.44 115 HIS A N 1
ATOM 845 C CA . HIS A 1 115 ? 7.607 -13.951 -5.215 1.00 96.44 115 HIS A CA 1
ATOM 846 C C . HIS A 1 115 ? 6.960 -12.632 -4.750 1.00 96.44 115 HIS A C 1
ATOM 848 O O . HIS A 1 115 ? 5.848 -12.649 -4.233 1.00 96.44 115 HIS A O 1
ATOM 854 N N . ALA A 1 116 ? 7.597 -11.482 -4.998 1.00 96.19 116 ALA A N 1
ATOM 855 C CA . ALA A 1 116 ? 7.028 -10.173 -4.675 1.00 96.19 116 ALA A CA 1
ATOM 856 C C . ALA A 1 116 ? 5.738 -9.885 -5.455 1.00 96.19 116 ALA A C 1
ATOM 858 O O . ALA A 1 116 ? 4.753 -9.465 -4.859 1.00 96.19 116 ALA A O 1
ATOM 859 N N . VAL A 1 117 ? 5.718 -10.159 -6.763 1.00 96.38 117 VAL A N 1
ATOM 860 C CA . VAL A 1 117 ? 4.514 -10.007 -7.598 1.00 96.38 117 VAL A CA 1
ATOM 861 C C . VAL A 1 117 ? 3.391 -10.926 -7.108 1.00 96.38 117 VAL A C 1
ATOM 863 O O . VAL A 1 117 ? 2.263 -10.472 -6.934 1.00 96.38 117 VAL A O 1
ATOM 866 N N . ALA A 1 118 ? 3.702 -12.190 -6.806 1.00 94.56 118 ALA A N 1
ATOM 867 C CA . ALA A 1 118 ? 2.722 -13.142 -6.285 1.00 94.56 118 ALA A CA 1
ATOM 868 C C . ALA A 1 118 ? 2.107 -12.678 -4.951 1.00 94.56 118 ALA A C 1
ATOM 870 O O . ALA A 1 118 ? 0.887 -12.702 -4.796 1.00 94.56 118 ALA A O 1
ATOM 871 N N . LEU A 1 119 ? 2.932 -12.200 -4.010 1.00 91.06 119 LEU A N 1
ATOM 872 C CA . LEU A 1 119 ? 2.460 -11.663 -2.729 1.00 91.06 119 LEU A CA 1
ATOM 873 C C . LEU A 1 119 ? 1.640 -10.383 -2.904 1.00 91.06 119 LEU A C 1
ATOM 875 O O . LEU A 1 119 ? 0.630 -10.210 -2.226 1.00 91.06 119 LEU A O 1
ATOM 879 N N . ALA A 1 120 ? 2.054 -9.496 -3.809 1.00 91.94 120 ALA A N 1
ATOM 880 C CA . ALA A 1 120 ? 1.339 -8.259 -4.093 1.00 91.94 120 ALA A CA 1
ATOM 881 C C . ALA A 1 120 ? -0.061 -8.533 -4.677 1.00 91.94 120 ALA A C 1
ATOM 883 O O . ALA A 1 120 ? -1.026 -7.903 -4.251 1.00 91.94 120 ALA A O 1
ATOM 884 N N . LEU A 1 121 ? -0.198 -9.515 -5.576 1.00 90.94 121 LEU A N 1
ATOM 885 C CA . LEU A 1 121 ? -1.499 -9.971 -6.083 1.00 90.94 121 LEU A CA 1
ATOM 886 C C . LEU A 1 121 ? -2.349 -10.607 -4.979 1.00 90.94 121 LEU A C 1
ATOM 888 O O . LEU A 1 121 ? -3.505 -10.236 -4.795 1.00 90.94 121 LEU A O 1
ATOM 892 N N . GLN A 1 122 ? -1.769 -11.534 -4.208 1.00 87.44 122 GLN A N 1
ATOM 893 C CA . GLN A 1 122 ? -2.470 -12.233 -3.127 1.00 87.44 12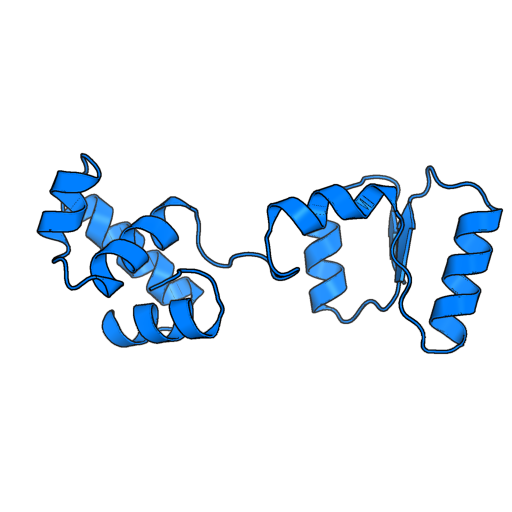2 GLN A CA 1
ATOM 894 C C . GLN A 1 122 ? -3.017 -11.265 -2.067 1.00 87.44 122 GLN A C 1
ATOM 896 O O . GLN A 1 122 ? -4.076 -11.509 -1.490 1.00 87.44 122 GLN A O 1
ATOM 901 N N . ARG A 1 123 ? -2.293 -10.172 -1.799 1.00 83.44 123 ARG A N 1
ATOM 902 C CA . ARG A 1 123 ? -2.664 -9.147 -0.813 1.00 83.44 123 ARG A CA 1
ATOM 903 C C . ARG A 1 123 ? -3.527 -8.016 -1.389 1.00 83.44 123 ARG A C 1
ATOM 905 O O . ARG A 1 123 ? -3.971 -7.168 -0.623 1.00 83.44 123 ARG A O 1
ATOM 912 N N . GLY A 1 124 ? -3.785 -8.000 -2.700 1.00 85.62 124 GLY A N 1
ATOM 913 C CA . GLY A 1 124 ? -4.547 -6.935 -3.365 1.00 85.62 124 GLY A CA 1
ATOM 914 C C . GLY A 1 124 ? -3.800 -5.599 -3.475 1.00 85.62 124 GLY A C 1
ATOM 915 O O . GLY A 1 124 ? -4.419 -4.553 -3.666 1.00 85.62 124 GLY A O 1
ATOM 916 N N . GLU A 1 125 ? -2.472 -5.617 -3.356 1.00 84.62 125 GLU A N 1
ATOM 917 C CA . GLU A 1 125 ? -1.614 -4.436 -3.528 1.00 84.62 125 GLU A CA 1
ATOM 918 C C . GLU A 1 125 ? -1.611 -3.962 -4.989 1.00 84.62 125 GLU A C 1
ATOM 920 O O . GLU A 1 125 ? -1.611 -2.756 -5.265 1.00 84.62 125 GLU A O 1
ATOM 925 N N . ILE A 1 126 ? -1.656 -4.925 -5.917 1.00 87.50 126 ILE A N 1
ATOM 926 C CA . ILE A 1 126 ? -1.701 -4.740 -7.372 1.00 87.50 126 ILE A CA 1
ATOM 927 C C . ILE A 1 126 ? -2.812 -5.602 -7.983 1.00 87.50 126 ILE A C 1
ATOM 929 O O . ILE A 1 126 ? -3.259 -6.575 -7.379 1.00 87.50 126 ILE A O 1
ATOM 933 N N . THR A 1 127 ? -3.265 -5.234 -9.178 1.00 80.88 127 THR A N 1
ATOM 934 C CA . THR A 1 127 ? -4.302 -5.945 -9.950 1.00 80.88 127 THR A CA 1
ATOM 935 C C . THR A 1 127 ? -3.666 -6.513 -11.230 1.00 80.88 127 THR A C 1
ATOM 937 O O . THR A 1 127 ? -2.737 -5.866 -11.723 1.00 80.88 127 THR A O 1
ATOM 940 N N . PRO A 1 128 ? -4.092 -7.697 -11.727 1.00 71.25 128 PRO A N 1
ATOM 941 C CA . PRO A 1 128 ? -3.584 -8.278 -12.974 1.00 71.25 128 PRO A CA 1
ATOM 942 C C . PRO A 1 128 ? -3.728 -7.357 -14.188 1.00 71.25 128 PRO A C 1
ATOM 944 O O . PRO A 1 128 ? -4.757 -6.645 -14.264 1.00 71.25 128 PRO A O 1
#

Sequence (128 aa):
MLYTGAADEGQLIDALDAGAAGFALKSGDPEELEEAIRTVANGGEYLDPRLRPLLARNGNGRAKLLSPREGEILGLLCQGLSGEDAAKMLFLSSETVRTHVRNAMTKLGATTRVHAVALALQRGEITP

Radius of gyration: 19.06 Å; chains: 1; bounding box: 44×29×44 Å

pLDDT: mean 83.22, std 12.41, range [44.09, 96.44]

Foldseek 3Di:
DDEEQDLDLVVVQVCVVVVPLFDDYPPDDPVLVVVRVVQVVVVHHYDDPVSVVSCVVVVHSHDQLADPLLQQLLQCVVVVDDLVRSCVVVVHDSVVSVVSLVVLCVSQVHPDSVSSSVSCPVVVNYDD

Secondary structure (DSSP, 8-state):
-EEESS--HHHHHHHHHTT--EEEETTS-HHHHHHHHHHHHTT--EE-GGGHHHHHTTSSSS--SS-HHHHHHHHHHHTT--HHHHHHHTT--HHHHHHHHHHHHHHHT-SSHHHHHHHHHHTTSS--